Protein AF-A0A0G2GC70-F1 (afdb_monomer)

Solvent-accessible surface area (backbone atoms only — not comparable to full-atom values): 10778 Å² total; per-residue (Å²): 138,83,85,79,73,80,78,76,78,87,84,83,58,97,74,43,74,66,54,49,36,45,47,48,19,54,52,41,55,52,49,53,50,56,58,54,57,68,45,42,63,58,52,52,46,46,53,78,77,47,94,64,98,41,75,66,55,40,54,52,49,36,52,52,35,47,54,52,45,52,50,51,54,53,52,48,53,52,53,61,70,28,67,71,50,47,50,48,53,50,50,50,57,50,48,42,72,77,49,71,78,57,73,71,58,76,76,54,77,84,69,66,34,53,64,51,37,55,56,70,71,50,72,79,74,72,84,74,82,76,80,83,82,88,81,76,94,75,77,98,65,84,52,54,80,74,49,53,65,60,53,51,56,47,41,72,78,35,79,88,56,50,74,48,79,56,96,70,40,84,42,83,104

Organism: NCBI:txid420778

Sequence (173 aa):
MSVVKPTQAAAGGDWDEAHLVEALAALEQLQDQMDELRSIVPNLTAPFLVSQDSPEALSRDFKQAAIAEAKRLQAFERKWKSEDVQDILAHAAQSVKVNPDLTKGATITRYGWVDMAEKQQKPAKSKEKKSRGKGGDADDQTGSSSIEPTVTAFKEAHPNFQVGVDEGRIITV

Mean predicted aligned error: 16.69 Å

pLDDT: mean 79.03, std 21.13, range [32.75, 98.06]

Structure (mmCIF, N/CA/C/O backbone):
data_AF-A0A0G2GC70-F1
#
_entry.id   AF-A0A0G2GC70-F1
#
loop_
_atom_site.group_PDB
_atom_site.id
_atom_site.type_symbol
_atom_site.label_atom_id
_atom_site.label_alt_id
_atom_site.label_comp_id
_atom_site.label_asym_id
_atom_site.label_entity_id
_atom_site.label_seq_id
_atom_site.pdbx_PDB_ins_code
_atom_site.Cartn_x
_atom_site.Cartn_y
_atom_site.Cartn_z
_atom_site.occupancy
_atom_site.B_iso_or_equiv
_atom_site.auth_seq_id
_atom_site.auth_comp_id
_atom_site.auth_asym_id
_atom_site.auth_atom_id
_atom_site.pdbx_PDB_model_num
ATOM 1 N N . MET A 1 1 ? 15.660 -6.357 -50.704 1.00 38.00 1 MET A N 1
ATOM 2 C CA . MET A 1 1 ? 16.053 -7.160 -49.528 1.00 38.00 1 MET A CA 1
ATOM 3 C C . MET A 1 1 ? 16.775 -6.233 -48.568 1.00 38.00 1 MET A C 1
ATOM 5 O O . MET A 1 1 ? 17.948 -5.962 -48.775 1.00 38.00 1 MET A O 1
ATOM 9 N N . SER A 1 2 ? 16.063 -5.674 -47.591 1.00 38.56 2 SER A N 1
ATOM 10 C CA . SER A 1 2 ? 16.661 -4.796 -46.581 1.00 38.56 2 SER A CA 1
ATOM 11 C C . SER A 1 2 ? 16.741 -5.573 -45.278 1.00 38.56 2 SER A C 1
ATOM 13 O O . SER A 1 2 ? 15.724 -5.861 -44.655 1.00 38.56 2 SER A O 1
ATOM 15 N N . VAL A 1 3 ? 17.959 -5.969 -44.920 1.00 40.47 3 VAL A N 1
ATOM 16 C CA . VAL A 1 3 ? 18.276 -6.593 -43.637 1.00 40.47 3 VAL A CA 1
ATOM 17 C C . VAL A 1 3 ? 18.206 -5.495 -42.580 1.00 40.47 3 VAL A C 1
ATOM 19 O O . VAL A 1 3 ? 19.103 -4.660 -42.481 1.00 40.47 3 VAL A O 1
ATOM 22 N N . VAL A 1 4 ? 17.114 -5.468 -41.815 1.00 42.31 4 VAL A N 1
ATOM 23 C CA . VAL A 1 4 ? 17.026 -4.662 -40.595 1.00 42.31 4 VAL A CA 1
ATOM 24 C C . VAL A 1 4 ? 17.869 -5.370 -39.543 1.00 42.31 4 VAL A C 1
ATOM 26 O O . VAL A 1 4 ? 17.509 -6.420 -39.018 1.00 42.31 4 VAL A O 1
ATOM 29 N N . LYS A 1 5 ? 19.052 -4.811 -39.307 1.00 36.06 5 LYS A N 1
ATOM 30 C CA . LYS A 1 5 ? 19.971 -5.197 -38.241 1.00 36.06 5 LYS A CA 1
ATOM 31 C C . LYS A 1 5 ? 19.271 -4.921 -36.898 1.00 36.06 5 LYS A C 1
ATOM 33 O O . LYS A 1 5 ? 18.795 -3.800 -36.720 1.00 36.06 5 LYS A O 1
ATOM 38 N N . PRO A 1 6 ? 19.177 -5.884 -35.965 1.00 40.12 6 PRO A N 1
ATOM 39 C CA . PRO A 1 6 ? 18.638 -5.596 -34.646 1.00 40.12 6 PRO A CA 1
ATOM 40 C C . PRO A 1 6 ? 19.610 -4.651 -33.939 1.00 40.12 6 PRO A C 1
ATOM 42 O O . PRO A 1 6 ? 20.773 -4.993 -33.714 1.00 40.12 6 PRO A O 1
ATOM 45 N N . THR A 1 7 ? 19.147 -3.435 -33.652 1.00 39.62 7 THR A N 1
ATOM 46 C CA . THR A 1 7 ? 19.865 -2.482 -32.810 1.00 39.62 7 THR A CA 1
ATOM 47 C C . THR A 1 7 ? 20.010 -3.108 -31.433 1.00 39.62 7 THR A C 1
ATOM 49 O O . THR A 1 7 ? 19.045 -3.300 -30.699 1.00 39.62 7 THR A O 1
ATOM 52 N N . GLN A 1 8 ? 21.249 -3.479 -31.155 1.00 39.47 8 GLN A N 1
ATOM 53 C CA . GLN A 1 8 ? 21.778 -3.944 -29.891 1.00 39.47 8 GLN A CA 1
ATOM 54 C C . GLN A 1 8 ? 21.322 -3.000 -28.771 1.00 39.47 8 GLN A C 1
ATOM 56 O O . GLN A 1 8 ? 21.688 -1.825 -28.755 1.00 39.47 8 GLN A O 1
ATOM 61 N N . ALA A 1 9 ? 20.481 -3.513 -27.872 1.00 41.38 9 ALA A N 1
ATOM 62 C CA . ALA A 1 9 ? 20.111 -2.831 -26.645 1.00 41.38 9 ALA A CA 1
ATOM 63 C C . ALA A 1 9 ? 21.387 -2.580 -25.833 1.00 41.38 9 ALA A C 1
ATOM 65 O O . ALA A 1 9 ? 22.124 -3.515 -25.512 1.00 41.38 9 ALA A O 1
ATOM 66 N N . ALA A 1 10 ? 21.661 -1.313 -25.539 1.00 42.25 10 ALA A N 1
ATOM 67 C CA . ALA A 1 10 ? 22.682 -0.911 -24.590 1.00 42.25 10 ALA A CA 1
ATOM 68 C C . ALA A 1 10 ? 22.213 -1.300 -23.176 1.00 42.25 10 ALA A C 1
ATOM 70 O O . ALA A 1 10 ? 21.625 -0.496 -22.463 1.00 42.25 10 ALA A O 1
ATOM 71 N N . ALA A 1 11 ? 22.410 -2.564 -22.805 1.00 45.38 11 ALA A N 1
ATOM 72 C CA . ALA A 1 11 ? 22.241 -3.051 -21.443 1.00 45.38 11 ALA A CA 1
ATOM 73 C C . ALA A 1 11 ? 23.545 -2.779 -20.679 1.00 45.38 11 ALA A C 1
ATOM 75 O O . ALA A 1 11 ? 24.547 -3.464 -20.882 1.00 45.38 11 ALA A O 1
ATOM 76 N N . GLY A 1 12 ? 23.549 -1.722 -19.870 1.00 43.00 12 GLY A N 1
ATOM 77 C CA . GLY A 1 12 ? 24.713 -1.303 -19.089 1.00 43.00 12 GLY A CA 1
ATOM 78 C C . GLY A 1 12 ? 24.465 -0.026 -18.288 1.00 43.00 12 GLY A C 1
ATOM 79 O O . GLY A 1 12 ? 25.316 0.857 -18.286 1.00 43.00 12 GLY A O 1
ATOM 80 N N . GLY A 1 13 ? 23.286 0.104 -17.680 1.00 54.72 13 GLY A N 1
ATOM 81 C CA . GLY A 1 13 ? 22.951 1.180 -16.742 1.00 54.72 13 GLY A CA 1
ATOM 82 C C . GLY A 1 13 ? 22.432 0.586 -15.435 1.00 54.72 13 GLY A C 1
ATOM 83 O O . GLY A 1 13 ? 22.059 -0.583 -15.434 1.00 54.72 13 GLY A O 1
ATOM 84 N N . ASP A 1 14 ? 22.397 1.393 -14.371 1.00 73.38 14 ASP A N 1
ATOM 85 C CA . ASP A 1 14 ? 22.060 1.054 -12.969 1.00 73.38 14 ASP A CA 1
ATOM 86 C C . ASP A 1 14 ? 20.801 0.183 -12.741 1.00 73.38 14 ASP A C 1
ATOM 88 O O . ASP A 1 14 ? 20.596 -0.327 -11.645 1.00 73.38 14 ASP A O 1
ATOM 92 N N . TRP A 1 15 ? 19.980 -0.042 -13.765 1.00 88.56 15 TRP A N 1
ATOM 93 C CA . TRP A 1 15 ? 18.787 -0.887 -13.756 1.00 88.56 15 TRP A CA 1
ATOM 94 C C . TRP A 1 15 ? 19.054 -2.219 -14.458 1.00 88.56 15 TRP A C 1
ATOM 96 O O . TRP A 1 15 ? 18.630 -2.436 -15.597 1.00 88.56 15 TRP A O 1
ATOM 106 N N . ASP A 1 16 ? 19.802 -3.099 -13.797 1.00 90.88 16 ASP A N 1
ATOM 107 C CA . ASP A 1 16 ? 19.950 -4.477 -14.253 1.00 90.88 16 ASP A CA 1
ATOM 108 C C . ASP A 1 16 ? 18.699 -5.320 -13.935 1.00 90.88 16 ASP A C 1
ATOM 110 O O . ASP A 1 16 ? 17.754 -4.871 -13.284 1.00 90.88 16 ASP A O 1
ATOM 114 N N . GLU A 1 17 ? 18.671 -6.556 -14.435 1.00 90.88 17 GLU A N 1
ATOM 115 C CA . GLU A 1 17 ? 17.532 -7.462 -14.241 1.00 90.88 17 GLU A CA 1
ATOM 116 C C . GLU A 1 17 ? 17.254 -7.742 -12.754 1.00 90.88 17 GLU A C 1
ATOM 118 O O . GLU A 1 17 ? 16.098 -7.889 -12.364 1.00 90.88 17 GLU A O 1
ATOM 123 N N . ALA A 1 18 ? 18.293 -7.794 -11.914 1.00 91.38 18 ALA A N 1
ATOM 124 C CA . ALA A 1 18 ? 18.130 -8.035 -10.484 1.00 91.38 18 ALA A CA 1
ATOM 125 C C . ALA A 1 18 ? 17.448 -6.837 -9.807 1.00 91.38 18 ALA A C 1
ATOM 127 O O . ALA A 1 18 ? 16.443 -7.016 -9.117 1.00 91.38 18 ALA A O 1
ATOM 128 N N . HIS A 1 19 ? 17.909 -5.614 -10.085 1.00 92.44 19 HIS A N 1
ATOM 129 C CA . HIS A 1 19 ? 17.268 -4.395 -9.592 1.00 92.44 19 HIS A CA 1
ATOM 130 C C . HIS A 1 19 ? 15.830 -4.243 -10.102 1.00 92.44 19 HIS A C 1
ATOM 132 O O . HIS A 1 19 ? 14.958 -3.813 -9.350 1.00 92.44 19 HIS A O 1
ATOM 138 N N . LEU A 1 20 ? 15.535 -4.631 -11.349 1.00 93.44 20 LEU A N 1
ATOM 139 C CA . LEU A 1 20 ? 14.164 -4.613 -11.871 1.00 93.44 20 LEU A CA 1
ATOM 140 C C . LEU A 1 20 ? 13.245 -5.591 -11.125 1.00 93.44 20 LEU A C 1
ATOM 142 O O . LEU A 1 20 ? 12.100 -5.246 -10.829 1.00 93.44 20 LEU A O 1
ATOM 146 N N . VAL A 1 21 ? 13.735 -6.784 -10.778 1.00 94.75 21 VAL A N 1
ATOM 147 C CA . VAL A 1 21 ? 12.970 -7.757 -9.982 1.00 94.75 21 VAL A CA 1
ATOM 148 C C . VAL A 1 21 ? 12.722 -7.242 -8.564 1.00 94.75 21 VAL A C 1
ATOM 150 O O . VAL A 1 21 ? 11.596 -7.338 -8.073 1.00 94.75 21 VAL A O 1
ATOM 153 N N . GLU A 1 22 ? 13.722 -6.639 -7.921 1.00 94.81 22 GLU A N 1
ATOM 154 C CA . GLU A 1 22 ? 13.556 -6.017 -6.601 1.00 94.81 22 GLU A CA 1
ATOM 155 C C . GLU A 1 22 ? 12.576 -4.835 -6.639 1.00 94.81 22 GLU A C 1
ATOM 157 O O . GLU A 1 22 ? 11.723 -4.699 -5.757 1.00 94.81 22 GLU A O 1
ATOM 162 N N . ALA A 1 23 ? 12.627 -4.020 -7.693 1.00 95.06 23 ALA A N 1
ATOM 163 C CA . ALA A 1 23 ? 11.697 -2.919 -7.895 1.00 95.06 23 ALA A CA 1
ATOM 164 C C . ALA A 1 23 ? 10.254 -3.403 -8.082 1.00 95.06 23 ALA A C 1
ATOM 166 O O . ALA A 1 23 ? 9.330 -2.852 -7.480 1.00 95.06 23 ALA A O 1
ATOM 167 N N . LEU A 1 24 ? 10.047 -4.459 -8.872 1.00 95.25 24 LEU A N 1
ATOM 168 C CA . LEU A 1 24 ? 8.730 -5.069 -9.048 1.00 95.25 24 LEU A CA 1
ATOM 169 C C . LEU A 1 24 ? 8.209 -5.678 -7.740 1.00 95.25 24 LEU A C 1
ATOM 171 O O . LEU A 1 24 ? 7.036 -5.494 -7.418 1.00 95.25 24 LEU A O 1
ATOM 175 N N . ALA A 1 25 ? 9.074 -6.310 -6.943 1.00 96.00 25 ALA A N 1
ATOM 176 C CA . ALA A 1 25 ? 8.717 -6.802 -5.613 1.00 96.00 25 ALA A CA 1
ATOM 177 C C . ALA A 1 25 ? 8.293 -5.663 -4.669 1.00 96.00 25 ALA A C 1
ATOM 179 O O . ALA A 1 25 ? 7.308 -5.787 -3.939 1.00 96.00 25 ALA A O 1
ATOM 180 N N . ALA A 1 26 ? 8.997 -4.529 -4.701 1.00 94.94 26 ALA A N 1
ATOM 181 C CA . ALA A 1 26 ? 8.639 -3.357 -3.907 1.00 94.94 26 ALA A CA 1
ATOM 182 C C . ALA A 1 26 ? 7.287 -2.755 -4.333 1.00 94.94 26 ALA A C 1
ATOM 1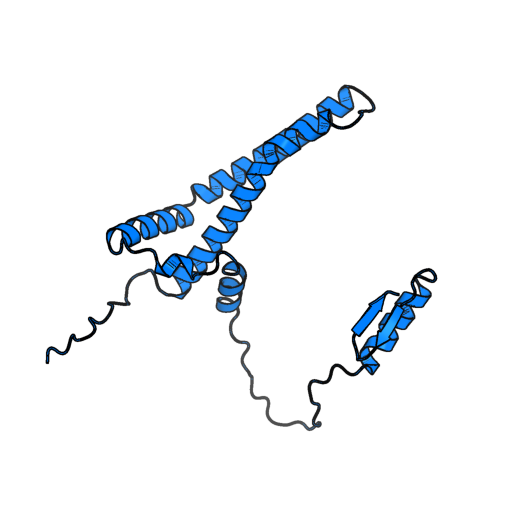84 O O . ALA A 1 26 ? 6.499 -2.351 -3.474 1.00 94.94 26 ALA A O 1
ATOM 185 N N . LEU A 1 27 ? 6.999 -2.715 -5.639 1.00 95.38 27 LEU A N 1
ATOM 186 C CA . LEU A 1 27 ? 5.708 -2.261 -6.165 1.00 95.38 27 LEU A CA 1
ATOM 187 C C . LEU A 1 27 ? 4.564 -3.220 -5.811 1.00 95.38 27 LEU A C 1
ATOM 189 O O . LEU A 1 27 ? 3.472 -2.752 -5.490 1.00 95.38 27 LEU A O 1
ATOM 193 N N . GLU A 1 28 ? 4.808 -4.533 -5.818 1.00 95.69 28 GLU A N 1
ATOM 194 C CA . GLU A 1 28 ? 3.843 -5.544 -5.367 1.00 95.69 28 GLU A CA 1
ATOM 195 C C . GLU A 1 28 ? 3.464 -5.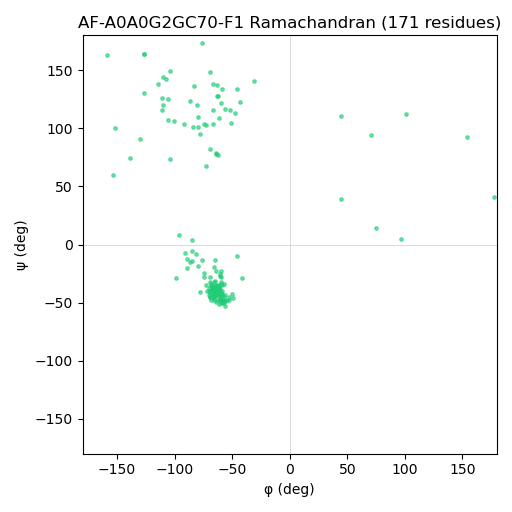324 -3.894 1.00 95.69 28 GLU A C 1
ATOM 197 O O . GLU A 1 28 ? 2.287 -5.161 -3.580 1.00 95.69 28 GLU A O 1
ATOM 202 N N . GLN A 1 29 ? 4.447 -5.176 -3.002 1.00 94.94 29 GLN A N 1
ATOM 203 C CA . GLN A 1 29 ? 4.187 -4.887 -1.583 1.00 94.94 29 GLN A CA 1
ATOM 204 C C . GLN A 1 29 ? 3.431 -3.568 -1.374 1.00 94.94 29 GLN A C 1
ATOM 206 O O . GLN A 1 29 ? 2.570 -3.457 -0.500 1.00 94.94 29 GLN A O 1
ATOM 211 N N . LEU A 1 30 ? 3.755 -2.542 -2.162 1.00 95.12 30 LEU A N 1
ATOM 212 C CA . LEU A 1 30 ? 3.081 -1.248 -2.087 1.00 95.12 30 LEU A CA 1
ATOM 213 C C . LEU A 1 30 ? 1.616 -1.351 -2.519 1.00 95.12 30 LEU A C 1
ATOM 215 O O . LEU A 1 30 ? 0.745 -0.691 -1.949 1.00 95.12 30 LEU A O 1
ATOM 219 N N . GLN A 1 31 ? 1.342 -2.196 -3.509 1.00 94.25 31 GLN A N 1
ATOM 220 C CA . GLN A 1 31 ? -0.009 -2.493 -3.941 1.00 94.25 31 GLN A CA 1
ATOM 221 C C . GLN A 1 31 ? -0.804 -3.212 -2.845 1.00 94.25 31 GLN A C 1
ATOM 223 O O . GLN A 1 31 ? -1.936 -2.810 -2.580 1.00 94.25 31 GLN A O 1
ATOM 228 N N . ASP A 1 32 ? -0.214 -4.198 -2.169 1.00 93.75 32 ASP A N 1
ATOM 229 C CA . ASP A 1 32 ? -0.862 -4.876 -1.040 1.00 93.75 32 ASP A CA 1
ATOM 230 C C . ASP A 1 32 ? -1.214 -3.878 0.073 1.00 93.75 32 ASP A C 1
ATOM 232 O O . ASP A 1 32 ? -2.334 -3.869 0.584 1.00 93.75 32 ASP A O 1
ATOM 236 N N . GLN A 1 33 ? -0.309 -2.942 0.381 1.00 94.19 33 GLN A N 1
ATOM 237 C CA . GLN A 1 33 ? -0.592 -1.871 1.339 1.00 94.19 33 GLN A CA 1
ATOM 238 C C . GLN A 1 33 ? -1.750 -0.973 0.886 1.00 94.19 33 GLN A C 1
ATOM 240 O O . GLN A 1 33 ? -2.597 -0.617 1.704 1.00 94.19 33 GLN A O 1
ATOM 245 N N . MET A 1 34 ? -1.834 -0.612 -0.400 1.00 94.31 34 MET A N 1
ATOM 246 C CA . MET A 1 34 ? -2.979 0.141 -0.930 1.00 94.31 34 MET A CA 1
ATOM 247 C C . MET A 1 34 ? -4.289 -0.641 -0.816 1.00 94.31 34 MET A C 1
ATOM 249 O O . MET A 1 34 ? -5.338 -0.052 -0.536 1.00 94.31 34 MET A O 1
ATOM 253 N N . ASP A 1 35 ? -4.238 -1.952 -1.036 1.00 93.25 35 ASP A N 1
ATOM 254 C CA . ASP A 1 35 ? -5.389 -2.832 -0.898 1.00 93.25 35 ASP A CA 1
ATOM 255 C C . ASP A 1 35 ? -5.852 -2.884 0.570 1.00 93.25 35 ASP A C 1
ATOM 257 O O . ASP A 1 35 ? -7.049 -2.743 0.836 1.00 93.25 35 ASP A O 1
ATOM 261 N N . GLU A 1 36 ? -4.923 -2.928 1.530 1.00 92.50 36 GLU A N 1
ATOM 262 C CA . GLU A 1 36 ? -5.231 -2.824 2.960 1.00 92.50 36 GLU A CA 1
ATOM 263 C C . GLU A 1 36 ? -5.863 -1.482 3.355 1.00 92.50 36 GLU A C 1
ATOM 265 O O . GLU A 1 36 ? -6.771 -1.461 4.191 1.00 92.50 36 GLU A O 1
ATOM 270 N N . LEU A 1 37 ? -5.439 -0.357 2.760 1.00 94.44 37 LEU A N 1
ATOM 271 C CA . LEU A 1 37 ? -6.022 0.959 3.065 1.00 94.44 37 LEU A CA 1
ATOM 272 C C . LEU A 1 37 ? -7.519 1.027 2.739 1.00 94.44 37 LEU A C 1
ATOM 274 O O . LEU A 1 37 ? -8.249 1.792 3.372 1.00 94.44 37 LEU A O 1
ATOM 278 N N . ARG A 1 38 ? -8.012 0.207 1.799 1.00 94.75 38 ARG A N 1
ATOM 279 C CA . ARG A 1 38 ? -9.455 0.132 1.507 1.00 94.75 38 ARG A CA 1
ATOM 280 C C . ARG A 1 38 ? -10.265 -0.387 2.694 1.00 94.75 38 ARG A C 1
ATOM 282 O O . ARG A 1 38 ? -11.448 -0.071 2.800 1.00 94.75 38 ARG A O 1
ATOM 289 N N . SER A 1 39 ? -9.628 -1.115 3.609 1.00 94.75 39 SER A N 1
ATOM 290 C CA . SER A 1 39 ? -10.255 -1.641 4.823 1.00 94.75 39 SER A CA 1
ATOM 291 C C . SER A 1 39 ? -10.359 -0.613 5.954 1.00 94.75 39 SER A C 1
ATOM 293 O O . SER A 1 39 ? -11.060 -0.877 6.926 1.00 94.75 39 SER A O 1
ATOM 295 N N . ILE A 1 40 ? -9.748 0.576 5.835 1.00 95.44 40 ILE A N 1
ATOM 296 C CA . ILE A 1 40 ? -9.776 1.602 6.895 1.00 95.44 40 ILE A CA 1
ATOM 297 C C . ILE A 1 40 ? -11.212 1.978 7.276 1.00 95.44 40 ILE A C 1
ATOM 299 O O . ILE A 1 40 ? -11.576 1.938 8.449 1.00 95.44 40 ILE A O 1
ATOM 303 N N . VAL A 1 41 ? -12.045 2.348 6.298 1.00 94.38 41 VAL A N 1
ATOM 304 C CA . VAL A 1 41 ? -13.422 2.798 6.569 1.00 94.38 41 VAL A CA 1
ATOM 305 C C . VAL A 1 41 ? -14.282 1.665 7.150 1.00 94.38 41 VAL A C 1
ATOM 307 O O . VAL A 1 41 ? -14.921 1.890 8.183 1.00 94.38 41 VAL A O 1
ATOM 310 N N . PRO A 1 42 ? -14.279 0.443 6.577 1.00 96.31 42 PRO A N 1
ATOM 311 C CA . PRO A 1 42 ? -14.907 -0.715 7.211 1.00 96.31 42 PRO A CA 1
ATOM 312 C C . PRO A 1 42 ? -14.444 -0.949 8.656 1.00 96.31 42 PRO A C 1
ATOM 314 O O . PRO A 1 42 ? -15.277 -1.122 9.540 1.00 96.31 42 PRO A O 1
ATOM 317 N N . ASN A 1 43 ? -13.143 -0.869 8.939 1.00 95.69 43 ASN A N 1
ATOM 318 C CA . ASN A 1 43 ? -12.609 -1.121 10.281 1.00 95.69 43 ASN A CA 1
ATOM 319 C C . ASN A 1 43 ? -12.986 -0.024 11.286 1.00 95.69 43 ASN A C 1
ATOM 321 O O . ASN A 1 43 ? -13.296 -0.322 12.437 1.00 95.69 43 ASN A O 1
ATOM 325 N N . LEU A 1 44 ? -13.010 1.242 10.858 1.00 96.50 44 LEU A N 1
ATOM 326 C CA . LEU A 1 44 ? -13.467 2.363 11.686 1.00 96.50 44 LEU A CA 1
ATOM 327 C C . LEU A 1 44 ? -14.958 2.274 12.019 1.00 96.50 44 LEU A C 1
ATOM 329 O O . LEU A 1 44 ? -15.383 2.728 13.081 1.00 96.50 44 LEU A O 1
ATOM 333 N N . THR A 1 45 ? -15.754 1.720 11.104 1.00 96.50 45 THR A N 1
ATOM 334 C CA . THR A 1 45 ? -17.207 1.594 11.273 1.00 96.50 45 THR A CA 1
ATOM 335 C C . THR A 1 45 ? -17.616 0.299 11.971 1.00 96.50 45 THR A C 1
ATOM 337 O O . THR A 1 45 ? -18.682 0.265 12.581 1.00 96.50 45 THR A O 1
ATOM 340 N N . ALA A 1 46 ? -16.758 -0.725 11.974 1.00 96.19 46 ALA A N 1
ATOM 341 C CA . ALA A 1 46 ? -17.027 -2.032 12.570 1.00 96.19 46 ALA A CA 1
ATOM 342 C C . ALA A 1 46 ? -17.564 -1.987 14.018 1.00 96.19 46 ALA A C 1
ATOM 344 O O . ALA A 1 46 ? -18.540 -2.690 14.285 1.00 96.19 46 ALA A O 1
ATOM 345 N N . PRO A 1 47 ? -17.051 -1.142 14.941 1.00 95.38 47 PRO A N 1
ATOM 346 C CA . PRO A 1 47 ? -17.577 -1.072 16.308 1.00 95.38 47 PRO A CA 1
ATOM 347 C C . PRO A 1 47 ? -19.057 -0.671 16.389 1.00 95.38 47 PRO A C 1
ATOM 349 O O . PRO A 1 47 ? -19.741 -1.070 17.328 1.00 95.38 47 PRO A O 1
ATOM 352 N N . PHE A 1 48 ? -19.563 0.078 15.401 1.00 94.69 48 PHE A N 1
ATOM 353 C CA . PHE A 1 48 ? -20.961 0.520 15.331 1.00 94.69 48 PHE A CA 1
ATOM 354 C C . PHE A 1 48 ? -21.901 -0.518 14.707 1.00 94.69 48 PHE A C 1
ATOM 356 O O . PHE A 1 48 ? -23.117 -0.372 14.800 1.00 94.69 48 PHE A O 1
ATOM 363 N N . LEU A 1 49 ? -21.355 -1.544 14.049 1.00 95.06 49 LEU A N 1
ATOM 364 C CA . LEU A 1 49 ? -22.134 -2.596 13.391 1.00 95.06 49 LEU A CA 1
ATOM 365 C C . LEU A 1 49 ? -22.452 -3.768 14.330 1.00 95.06 49 LEU A C 1
ATOM 367 O O . LEU A 1 49 ? -23.276 -4.616 13.994 1.00 95.06 49 LEU A O 1
ATOM 371 N N . VAL A 1 50 ? -21.806 -3.823 15.496 1.00 91.31 50 VAL A N 1
ATOM 3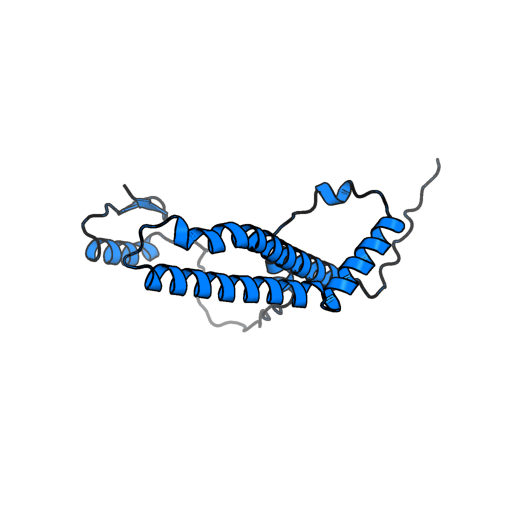72 C CA . VAL A 1 50 ? -21.947 -4.898 16.484 1.00 91.31 50 VAL A CA 1
ATOM 373 C C . VAL A 1 50 ? -22.673 -4.365 17.718 1.00 91.31 50 VAL A C 1
ATOM 375 O O . VAL A 1 50 ? -22.484 -3.214 18.109 1.00 91.31 50 VAL A O 1
ATOM 378 N N . SER A 1 51 ? -23.511 -5.194 18.345 1.00 91.94 51 SER A N 1
ATOM 379 C CA . SER A 1 51 ? -24.106 -4.870 19.645 1.00 91.94 51 SER A CA 1
ATOM 380 C C . SER A 1 51 ? -23.016 -4.730 20.707 1.00 91.94 51 SER A C 1
ATOM 382 O O . SER A 1 51 ? -22.184 -5.618 20.863 1.00 91.94 51 SER A O 1
ATOM 384 N N . GLN A 1 52 ? -23.032 -3.613 21.429 1.00 91.56 52 GLN A N 1
ATOM 385 C CA . GLN A 1 52 ? -22.040 -3.281 22.449 1.00 91.56 52 GLN A CA 1
ATOM 386 C C . GLN A 1 52 ? -22.653 -3.406 23.841 1.00 91.56 52 GLN A C 1
ATOM 388 O O . GLN A 1 52 ? -23.797 -3.000 24.048 1.00 91.56 52 GLN A O 1
ATOM 393 N N . ASP A 1 53 ? -21.871 -3.901 24.800 1.00 91.44 53 ASP A N 1
ATOM 394 C CA . ASP A 1 53 ? -22.314 -4.057 26.192 1.00 91.44 53 ASP A CA 1
ATOM 395 C C . ASP A 1 53 ? -22.509 -2.704 26.898 1.00 91.44 53 ASP A C 1
ATOM 397 O O . ASP A 1 53 ? -23.317 -2.586 27.820 1.00 91.44 53 ASP A O 1
ATOM 401 N N . SER A 1 54 ? -21.771 -1.666 26.474 1.00 95.56 54 SER A N 1
ATOM 402 C CA . SER A 1 54 ? -21.899 -0.305 27.005 1.00 95.56 54 SER A CA 1
ATOM 403 C C . SER A 1 54 ? -21.364 0.779 26.045 1.00 95.56 54 SER A C 1
ATOM 405 O O . SER A 1 54 ? -20.578 0.482 25.137 1.00 95.56 54 SER A O 1
ATOM 407 N N . PRO A 1 55 ? -21.730 2.062 26.246 1.00 93.94 55 PRO A N 1
ATOM 408 C CA . PRO A 1 55 ? -21.154 3.187 25.499 1.00 93.94 55 PRO A CA 1
ATOM 409 C C . PRO A 1 55 ? -19.630 3.324 25.656 1.00 93.94 55 PRO A C 1
ATOM 411 O O . PRO A 1 55 ? -18.935 3.750 24.730 1.00 93.94 55 PRO A O 1
ATOM 414 N N . GLU A 1 56 ? -19.083 2.956 26.815 1.00 96.69 56 GLU A N 1
ATOM 415 C CA . GLU A 1 56 ? -17.643 2.973 27.081 1.00 96.69 56 GLU A CA 1
ATOM 416 C C . GLU A 1 56 ? -16.912 1.905 26.261 1.00 96.69 56 GLU A C 1
ATOM 418 O O . GLU A 1 56 ? -15.836 2.190 25.729 1.00 96.69 56 GLU A O 1
ATOM 423 N N . ALA A 1 57 ? -17.505 0.711 26.117 1.00 94.88 57 ALA A N 1
ATOM 424 C CA . ALA A 1 57 ? -16.974 -0.354 25.266 1.00 94.88 57 ALA A CA 1
ATOM 425 C C . ALA A 1 57 ? -16.898 0.102 23.800 1.00 94.88 57 ALA A C 1
ATOM 427 O O . ALA A 1 57 ? -15.828 0.035 23.196 1.00 94.88 57 ALA A O 1
ATOM 428 N N . LEU A 1 58 ? -17.974 0.709 23.283 1.00 96.25 58 LEU A N 1
ATOM 429 C CA . LEU A 1 58 ? -17.991 1.298 21.940 1.00 96.25 58 LEU A CA 1
ATOM 430 C C . LEU A 1 58 ? -16.883 2.349 21.755 1.00 96.25 58 LEU A C 1
ATOM 432 O O . LEU A 1 58 ? -16.148 2.324 20.768 1.00 96.25 58 LEU A O 1
ATOM 436 N N . SER A 1 59 ? -16.750 3.279 22.708 1.00 96.44 59 SER A N 1
ATOM 437 C CA . SER A 1 59 ? -15.740 4.345 22.655 1.00 96.44 59 SER A CA 1
ATOM 438 C C . SER A 1 59 ? -14.316 3.788 22.650 1.00 96.44 59 SER A C 1
ATOM 440 O O . SER A 1 59 ? -13.464 4.266 21.897 1.00 96.44 59 SER A O 1
ATOM 442 N N . ARG A 1 60 ? -14.045 2.777 23.485 1.00 96.56 60 ARG A N 1
ATOM 443 C CA . ARG A 1 60 ? -12.750 2.091 23.546 1.00 96.56 60 ARG A CA 1
ATOM 444 C C . ARG A 1 60 ? -12.429 1.421 22.213 1.00 96.56 60 ARG A C 1
ATOM 446 O O . ARG A 1 60 ? -11.352 1.664 21.669 1.00 96.56 60 ARG A O 1
ATOM 453 N N . ASP A 1 61 ? -13.356 0.632 21.685 1.00 96.06 61 ASP A N 1
ATOM 454 C CA . ASP A 1 61 ? -13.134 -0.172 20.483 1.00 96.06 61 ASP A CA 1
ATOM 455 C C . ASP A 1 61 ? -12.967 0.722 19.247 1.00 96.06 61 ASP A C 1
ATOM 457 O O . ASP A 1 61 ? -12.044 0.525 18.454 1.00 96.06 61 ASP A O 1
ATOM 461 N N . PHE A 1 62 ? -13.761 1.793 19.142 1.00 97.25 62 PHE A N 1
ATOM 462 C CA . PHE A 1 62 ? -13.583 2.818 18.114 1.00 97.25 62 PHE A CA 1
ATOM 463 C C . PHE A 1 62 ? -12.213 3.501 18.192 1.00 97.25 62 PHE A C 1
ATOM 465 O O . PHE A 1 62 ? -11.525 3.624 17.178 1.00 97.25 62 PHE A O 1
ATOM 472 N N . LYS A 1 63 ? -11.774 3.926 19.386 1.00 97.56 63 LYS A N 1
ATOM 473 C CA . LYS A 1 63 ? -10.444 4.537 19.558 1.00 97.56 63 LYS A CA 1
ATOM 474 C C . LYS A 1 63 ? -9.332 3.573 19.163 1.00 97.56 63 LYS A C 1
ATOM 476 O O . LYS A 1 63 ? -8.363 3.988 18.532 1.00 97.56 63 LYS A O 1
ATOM 481 N N . GLN A 1 64 ? -9.464 2.299 19.523 1.00 97.31 64 GLN A N 1
ATOM 482 C CA . GLN A 1 64 ? -8.477 1.283 19.185 1.00 97.31 64 GLN A CA 1
ATOM 483 C C . GLN A 1 64 ? -8.401 1.048 17.673 1.00 97.31 64 GLN A C 1
ATOM 485 O O . GLN A 1 64 ? -7.296 1.046 17.127 1.00 97.31 64 GLN A O 1
ATOM 490 N N . ALA A 1 65 ? -9.549 0.944 16.995 1.00 96.81 65 ALA A N 1
ATOM 491 C CA . ALA A 1 65 ? -9.612 0.880 15.538 1.00 96.81 65 ALA A CA 1
ATOM 492 C C . ALA A 1 65 ? -8.966 2.122 14.902 1.00 96.81 65 ALA A C 1
ATOM 494 O O . ALA A 1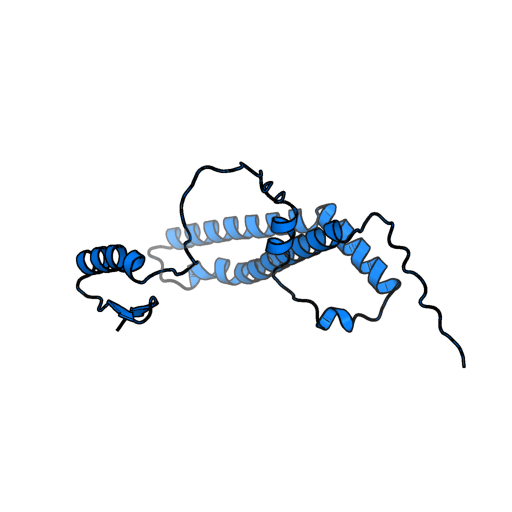 65 ? -8.074 1.998 14.068 1.00 96.81 65 ALA A O 1
ATOM 495 N N . ALA A 1 66 ? -9.314 3.326 15.367 1.00 97.62 66 ALA A N 1
ATOM 496 C CA . ALA A 1 66 ? -8.757 4.571 14.842 1.00 97.62 66 ALA A CA 1
ATOM 497 C C . ALA A 1 66 ? -7.232 4.667 14.989 1.00 97.62 66 ALA A C 1
ATOM 499 O O . ALA A 1 66 ? -6.546 5.082 14.055 1.00 97.62 66 ALA A O 1
ATOM 500 N N . ILE A 1 67 ? -6.680 4.250 16.131 1.00 98.06 67 ILE A N 1
ATOM 501 C CA . ILE A 1 67 ? -5.227 4.225 16.345 1.00 98.06 67 ILE A CA 1
ATOM 502 C C . ILE A 1 67 ? -4.554 3.213 15.410 1.00 98.06 67 ILE A C 1
ATOM 504 O O . ILE A 1 67 ? -3.493 3.511 14.858 1.00 98.06 67 ILE A O 1
ATOM 508 N N . ALA A 1 68 ? -5.135 2.022 15.240 1.00 96.56 68 ALA A N 1
ATOM 509 C CA . ALA A 1 68 ? -4.590 0.992 14.360 1.00 96.56 68 ALA A CA 1
ATOM 510 C C . ALA A 1 68 ? -4.575 1.454 12.894 1.00 96.56 68 ALA A C 1
ATOM 512 O O . ALA A 1 68 ? -3.535 1.387 12.238 1.00 96.56 68 ALA A O 1
ATOM 513 N N . GLU A 1 69 ? -5.686 2.012 12.412 1.00 97.00 69 GLU A N 1
ATOM 514 C CA . GLU A 1 69 ? -5.794 2.504 11.038 1.00 97.00 69 GLU A CA 1
ATOM 515 C C . GLU A 1 69 ? -4.904 3.727 10.779 1.00 97.00 69 GLU A C 1
ATOM 517 O O . GLU A 1 69 ? -4.255 3.811 9.735 1.00 97.00 69 GLU A O 1
ATOM 522 N N . ALA A 1 70 ? -4.768 4.637 11.750 1.00 96.56 70 ALA A N 1
ATOM 523 C CA . ALA A 1 70 ? -3.832 5.755 11.644 1.00 96.56 70 ALA A CA 1
ATOM 524 C C . ALA A 1 70 ? -2.377 5.274 11.511 1.00 96.56 70 ALA A C 1
ATOM 526 O O . ALA A 1 70 ? -1.615 5.815 10.708 1.00 96.56 70 ALA A O 1
ATOM 527 N N . LYS A 1 71 ? -1.982 4.234 12.260 1.00 95.81 71 LYS A N 1
ATOM 528 C CA . LYS A 1 71 ? -0.647 3.626 12.133 1.00 95.81 71 LYS A CA 1
ATOM 529 C C . LYS A 1 71 ? -0.443 2.986 10.761 1.00 95.81 71 LYS A C 1
ATOM 531 O O . LYS A 1 71 ? 0.625 3.172 10.181 1.00 95.81 71 LYS A O 1
ATOM 536 N N . ARG A 1 72 ? -1.448 2.277 10.234 1.00 94.81 72 ARG A N 1
ATOM 537 C CA . ARG A 1 72 ? -1.397 1.670 8.894 1.00 94.81 72 ARG A CA 1
ATOM 538 C C . ARG A 1 72 ? -1.206 2.735 7.812 1.00 94.81 72 ARG A C 1
ATOM 540 O O . ARG A 1 72 ? -0.289 2.618 7.004 1.00 94.81 72 ARG A O 1
ATOM 547 N N . LEU A 1 73 ? -1.989 3.816 7.855 1.00 96.00 73 LEU A N 1
ATOM 548 C CA . LEU A 1 73 ? -1.846 4.936 6.921 1.00 96.00 73 LEU A CA 1
ATOM 549 C C . LEU A 1 73 ? -0.452 5.575 7.003 1.00 96.00 73 LEU A C 1
ATOM 551 O O . LEU A 1 73 ? 0.189 5.808 5.983 1.00 96.00 73 LEU A O 1
ATOM 555 N N . GLN A 1 74 ? 0.059 5.802 8.215 1.00 96.06 74 GLN A N 1
ATOM 556 C CA . GLN A 1 74 ? 1.408 6.339 8.403 1.00 96.06 74 GLN A CA 1
ATOM 557 C C . GLN A 1 74 ? 2.507 5.401 7.892 1.00 96.06 74 GLN A C 1
ATOM 559 O O . GLN A 1 74 ? 3.545 5.882 7.441 1.00 96.06 74 GLN A O 1
ATOM 564 N N . ALA A 1 75 ? 2.333 4.083 8.003 1.00 94.75 75 ALA A N 1
ATOM 565 C CA . ALA A 1 75 ? 3.287 3.112 7.472 1.00 94.75 75 ALA A CA 1
ATOM 566 C C . ALA A 1 75 ? 3.313 3.156 5.938 1.00 94.75 75 ALA A C 1
ATOM 568 O O . ALA A 1 75 ? 4.394 3.267 5.357 1.00 94.75 75 ALA A O 1
ATOM 569 N N . PHE A 1 76 ? 2.134 3.177 5.306 1.00 95.94 76 PHE A N 1
ATOM 570 C CA . PHE A 1 76 ? 2.009 3.355 3.861 1.00 95.94 76 PHE A CA 1
ATOM 571 C C . PHE A 1 76 ? 2.651 4.664 3.401 1.00 95.94 76 PHE A C 1
ATOM 573 O O . PHE A 1 76 ? 3.486 4.651 2.506 1.00 95.94 76 PHE A O 1
ATOM 580 N N . GLU A 1 77 ? 2.334 5.797 4.035 1.00 96.25 77 GLU A N 1
ATOM 581 C CA . GLU A 1 77 ? 2.898 7.088 3.635 1.00 96.25 77 GLU A CA 1
ATOM 582 C C . GLU A 1 77 ? 4.425 7.117 3.712 1.00 96.25 77 GLU A C 1
ATOM 584 O O . GLU A 1 77 ? 5.070 7.687 2.832 1.00 96.25 77 GLU A O 1
ATOM 589 N N . ARG A 1 78 ? 5.011 6.514 4.754 1.00 96.44 78 ARG A N 1
ATOM 590 C CA . ARG A 1 78 ? 6.470 6.423 4.892 1.00 96.44 78 ARG A CA 1
ATOM 591 C C . ARG A 1 78 ? 7.085 5.599 3.770 1.00 96.44 78 ARG A C 1
ATOM 593 O O . ARG A 1 78 ? 8.103 6.016 3.230 1.00 96.44 78 ARG A O 1
ATOM 600 N N . LYS A 1 79 ? 6.481 4.457 3.424 1.00 95.62 79 LYS A N 1
ATOM 601 C CA . LYS A 1 79 ? 6.971 3.601 2.337 1.00 95.62 79 LYS A CA 1
ATOM 602 C C . LYS A 1 79 ? 6.776 4.269 0.978 1.00 95.62 79 LYS A C 1
ATOM 604 O O . LYS A 1 79 ? 7.714 4.326 0.202 1.00 95.62 79 LYS A O 1
ATOM 609 N N . TRP A 1 80 ? 5.606 4.850 0.722 1.00 96.19 80 TRP A N 1
ATOM 610 C CA . TRP A 1 80 ? 5.316 5.593 -0.504 1.00 96.19 80 TRP A CA 1
ATOM 611 C C . TRP A 1 80 ? 6.319 6.728 -0.734 1.00 96.19 80 TRP A C 1
ATOM 613 O O . TRP A 1 80 ? 6.795 6.915 -1.848 1.00 96.19 80 TRP A O 1
ATOM 623 N N . LYS A 1 81 ? 6.661 7.478 0.320 1.00 96.50 81 LYS A N 1
ATOM 624 C CA . LYS A 1 81 ? 7.607 8.605 0.270 1.00 96.50 81 LYS A CA 1
ATOM 625 C C . LYS A 1 81 ? 9.076 8.182 0.405 1.00 96.50 81 LYS A C 1
ATOM 627 O O . LYS A 1 81 ? 9.927 9.064 0.491 1.00 96.50 81 LYS A O 1
ATOM 632 N N . SER A 1 82 ? 9.389 6.885 0.480 1.00 96.75 82 SER A N 1
ATOM 633 C CA . SER A 1 82 ? 10.779 6.442 0.592 1.00 96.75 82 SER A CA 1
ATOM 634 C C . SER A 1 82 ? 11.531 6.702 -0.710 1.00 96.75 82 SER A C 1
ATOM 636 O O . SER A 1 82 ? 10.943 6.634 -1.789 1.00 96.75 82 SER A O 1
ATOM 638 N N . GLU A 1 83 ? 12.831 6.974 -0.603 1.00 95.94 83 GLU A N 1
ATOM 639 C CA . GLU A 1 83 ? 13.695 7.239 -1.758 1.00 95.94 83 GLU A CA 1
ATOM 640 C C . GLU A 1 83 ? 13.615 6.103 -2.782 1.00 95.94 83 GLU A C 1
ATOM 642 O O . GLU A 1 83 ? 13.294 6.369 -3.934 1.00 95.94 83 GLU A O 1
ATOM 647 N N . ASP A 1 84 ? 13.727 4.849 -2.333 1.00 93.38 84 ASP A N 1
ATOM 648 C CA . ASP A 1 84 ? 13.631 3.665 -3.197 1.00 93.38 84 ASP A CA 1
ATOM 649 C C . ASP A 1 84 ? 12.351 3.644 -4.053 1.00 93.38 84 ASP A C 1
ATOM 651 O O . ASP A 1 84 ? 12.396 3.424 -5.259 1.00 93.38 84 ASP A O 1
ATOM 655 N N . VAL A 1 85 ? 11.182 3.898 -3.449 1.00 95.88 85 VAL A N 1
ATOM 656 C CA . VAL A 1 85 ? 9.898 3.872 -4.170 1.00 95.88 85 VAL A CA 1
ATOM 657 C C . VAL A 1 85 ? 9.802 5.056 -5.126 1.00 95.88 85 VAL A C 1
ATOM 659 O O . VAL A 1 85 ? 9.319 4.905 -6.247 1.00 95.88 85 VAL A O 1
ATOM 662 N N . GLN A 1 86 ? 10.264 6.234 -4.707 1.00 97.50 86 GLN A N 1
ATOM 663 C CA . GLN A 1 86 ? 10.262 7.415 -5.565 1.00 97.50 86 GLN A CA 1
ATOM 664 C C . GLN A 1 86 ? 11.201 7.251 -6.765 1.00 97.50 86 GLN A C 1
ATOM 666 O O . GLN A 1 86 ? 10.830 7.659 -7.866 1.00 97.50 86 GLN A O 1
ATOM 671 N N . ASP A 1 87 ? 12.356 6.611 -6.587 1.00 95.81 87 ASP A N 1
ATOM 672 C CA . ASP A 1 87 ? 13.295 6.318 -7.669 1.00 95.81 87 ASP A CA 1
ATOM 673 C C . ASP A 1 87 ? 12.711 5.310 -8.669 1.00 95.81 87 ASP A C 1
ATOM 675 O O . ASP A 1 87 ? 12.699 5.571 -9.872 1.00 95.81 87 ASP A O 1
ATOM 679 N N . ILE A 1 88 ? 12.077 4.232 -8.185 1.00 96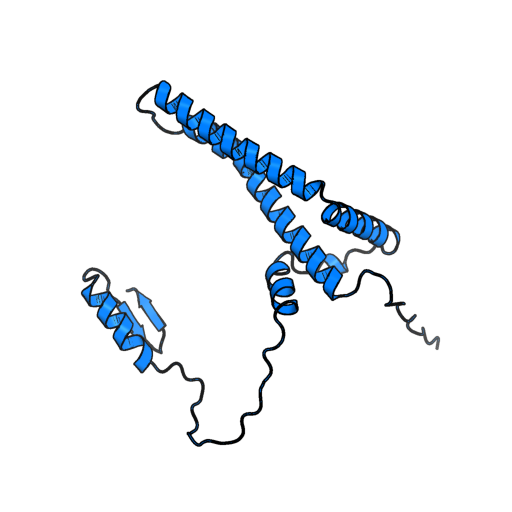.31 88 ILE A N 1
ATOM 680 C CA . ILE A 1 88 ? 11.352 3.272 -9.038 1.00 96.31 88 ILE A CA 1
ATOM 681 C C . ILE A 1 88 ? 10.270 3.978 -9.868 1.00 96.31 88 ILE A C 1
ATOM 683 O O . ILE A 1 88 ? 10.174 3.777 -11.082 1.00 96.31 88 ILE A O 1
ATOM 687 N N . LEU A 1 89 ? 9.449 4.824 -9.237 1.00 95.81 89 LEU A N 1
ATOM 688 C CA . LEU A 1 89 ? 8.383 5.556 -9.927 1.00 95.81 89 LEU A CA 1
ATOM 689 C C . LEU A 1 89 ? 8.945 6.567 -10.938 1.00 95.81 89 LEU A C 1
ATOM 691 O O . LEU A 1 89 ? 8.391 6.720 -12.032 1.00 95.81 89 LEU A O 1
ATOM 695 N N . ALA A 1 90 ? 10.047 7.240 -10.604 1.00 95.69 90 ALA A N 1
ATOM 696 C CA . ALA A 1 90 ? 10.729 8.160 -11.505 1.00 95.69 90 ALA A CA 1
ATOM 697 C C . ALA A 1 90 ? 11.318 7.425 -12.716 1.00 95.69 90 ALA A C 1
ATOM 699 O O . ALA A 1 90 ? 11.111 7.864 -13.853 1.00 95.69 90 ALA A O 1
ATOM 700 N N . HIS A 1 91 ? 11.982 6.289 -12.495 1.00 94.19 91 HIS A N 1
ATOM 701 C CA . HIS A 1 91 ? 12.510 5.437 -13.553 1.00 94.19 91 HIS A CA 1
ATOM 702 C C . HIS A 1 91 ? 11.391 4.923 -14.463 1.00 94.19 91 HIS A C 1
ATOM 704 O O . HIS A 1 91 ? 11.472 5.076 -15.683 1.00 94.19 91 HIS A O 1
ATOM 710 N N . ALA A 1 92 ? 10.298 4.408 -13.893 1.00 92.94 92 ALA A N 1
ATOM 711 C CA . ALA A 1 92 ? 9.136 3.963 -14.657 1.00 92.94 92 ALA A CA 1
ATOM 712 C C . ALA A 1 92 ? 8.559 5.097 -15.524 1.00 92.94 92 ALA A C 1
ATOM 714 O O . ALA A 1 92 ? 8.314 4.910 -16.717 1.00 92.94 92 ALA A O 1
ATOM 715 N N . ALA A 1 93 ? 8.415 6.306 -14.970 1.00 93.81 93 ALA A N 1
ATOM 716 C CA . ALA A 1 93 ? 7.929 7.467 -15.713 1.00 93.81 93 ALA A CA 1
ATOM 717 C C . ALA A 1 93 ? 8.872 7.892 -16.853 1.00 93.81 93 ALA A C 1
ATOM 719 O O . ALA A 1 93 ? 8.408 8.345 -17.902 1.00 93.81 93 ALA A O 1
ATOM 720 N N . GLN A 1 94 ? 10.189 7.766 -16.672 1.00 93.56 94 GLN A N 1
ATOM 721 C CA . GLN A 1 94 ? 11.168 8.009 -17.735 1.00 93.56 94 GLN A CA 1
ATOM 722 C C . GLN A 1 94 ? 11.113 6.915 -18.806 1.00 93.56 94 GLN A C 1
ATOM 724 O O . GLN A 1 94 ? 11.091 7.231 -19.995 1.00 93.56 94 GLN A O 1
ATOM 729 N N . SER A 1 95 ? 11.009 5.650 -18.398 1.00 90.88 95 SER A N 1
ATOM 730 C CA . SER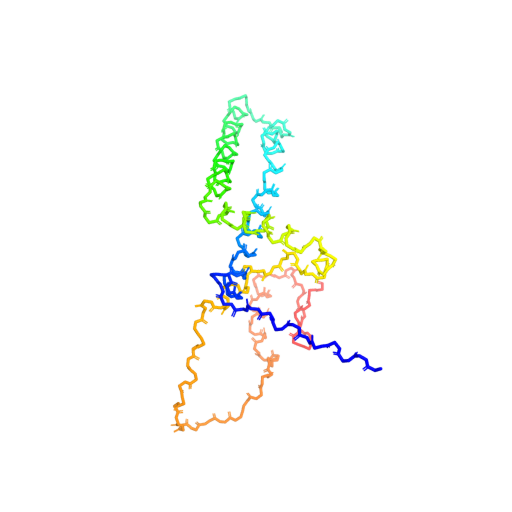 A 1 95 ? 10.921 4.495 -19.293 1.00 90.88 95 SER A CA 1
ATOM 731 C C . SER A 1 95 ? 9.709 4.589 -20.225 1.00 90.88 95 SER A C 1
ATOM 733 O O . SER A 1 95 ? 9.858 4.441 -21.436 1.00 90.88 95 SER A O 1
ATOM 735 N N . VAL A 1 96 ? 8.539 4.988 -19.709 1.00 93.19 96 VAL A N 1
ATOM 736 C CA . VAL A 1 96 ? 7.320 5.205 -20.517 1.00 93.19 96 VAL A CA 1
ATOM 737 C C . VAL A 1 96 ? 7.501 6.315 -21.561 1.00 93.19 96 VAL A C 1
ATOM 739 O O . VAL A 1 96 ? 6.963 6.224 -22.662 1.00 93.19 96 VAL A O 1
ATOM 742 N N . LYS A 1 97 ? 8.267 7.372 -21.257 1.00 93.69 97 LYS A N 1
ATOM 743 C CA . LYS A 1 97 ? 8.549 8.442 -22.235 1.00 93.69 97 LYS A CA 1
ATOM 744 C C . LYS A 1 97 ? 9.422 7.948 -23.386 1.00 93.69 97 LYS A C 1
ATOM 746 O O . LYS A 1 97 ? 9.254 8.409 -24.511 1.00 93.69 97 LYS A O 1
ATOM 751 N N . VAL A 1 98 ? 10.362 7.048 -23.095 1.00 92.00 98 VAL A N 1
ATOM 752 C CA . VAL A 1 98 ? 11.273 6.466 -24.091 1.00 92.00 98 VAL A CA 1
ATOM 753 C C . VAL A 1 98 ? 10.569 5.379 -24.904 1.00 92.00 98 VAL A C 1
ATOM 755 O O . VAL A 1 98 ? 10.743 5.310 -26.119 1.00 92.00 98 VAL A O 1
ATOM 758 N N . ASN A 1 99 ? 9.757 4.553 -24.247 1.00 89.62 99 ASN A N 1
ATOM 759 C CA . ASN A 1 99 ? 8.992 3.482 -24.861 1.00 89.62 99 ASN A CA 1
ATOM 760 C C . ASN A 1 99 ? 7.516 3.551 -24.423 1.00 89.62 99 ASN A C 1
ATOM 762 O O . ASN A 1 99 ? 7.142 2.960 -23.408 1.00 89.62 99 ASN A O 1
ATOM 766 N N . PRO A 1 100 ? 6.669 4.268 -25.181 1.00 89.75 100 PRO A N 1
ATOM 767 C CA . PRO A 1 100 ? 5.267 4.465 -24.820 1.00 89.75 100 PRO A CA 1
ATOM 768 C C . PRO A 1 100 ? 4.390 3.233 -25.079 1.00 89.75 100 PRO A C 1
ATOM 770 O O . PRO A 1 100 ? 3.252 3.188 -24.611 1.00 89.75 100 PRO A O 1
ATOM 773 N N . ASP A 1 101 ? 4.876 2.243 -25.834 1.00 92.56 101 ASP A N 1
ATOM 774 C CA . ASP A 1 101 ? 4.130 1.013 -26.084 1.00 92.56 101 ASP A CA 1
ATOM 775 C C . ASP A 1 101 ? 4.247 0.053 -24.892 1.00 92.56 101 ASP A C 1
ATOM 777 O O . ASP A 1 101 ? 5.234 -0.666 -24.723 1.00 92.56 101 ASP A O 1
ATOM 781 N N . LEU A 1 102 ? 3.193 0.029 -24.075 1.00 88.06 102 LEU A N 1
ATOM 782 C CA . LEU A 1 102 ? 3.081 -0.82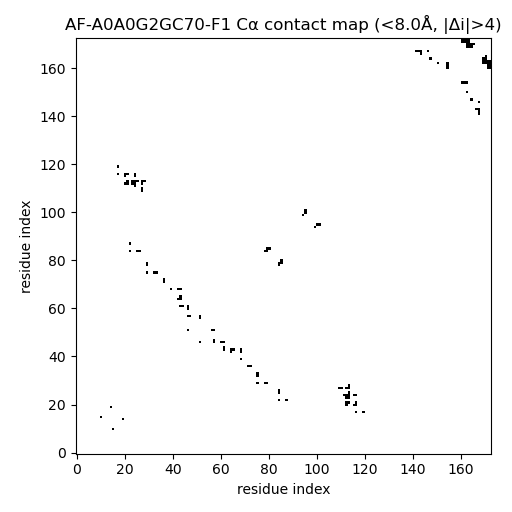3 -22.890 1.00 88.06 102 LEU A CA 1
ATOM 783 C C . LEU A 1 102 ? 2.321 -2.129 -23.150 1.00 88.06 102 LEU A C 1
ATOM 785 O O . LEU A 1 102 ? 2.042 -2.866 -22.205 1.00 88.06 102 LEU A O 1
ATOM 789 N N . THR A 1 103 ? 1.989 -2.457 -24.404 1.00 91.44 103 THR A N 1
ATOM 790 C CA . THR A 1 103 ? 1.191 -3.656 -24.733 1.00 91.44 103 THR A CA 1
ATOM 791 C C . THR A 1 103 ? 1.828 -4.950 -24.227 1.00 91.44 103 THR A C 1
ATOM 793 O O . THR A 1 103 ? 1.125 -5.843 -23.757 1.00 91.44 103 THR A O 1
ATOM 796 N N . LYS A 1 104 ? 3.164 -5.034 -24.223 1.00 87.44 104 LYS A N 1
ATOM 797 C CA . LYS A 1 104 ? 3.903 -6.174 -23.656 1.00 87.44 104 LYS A CA 1
ATOM 798 C C . LYS A 1 104 ? 3.712 -6.309 -22.146 1.00 87.44 104 LYS A C 1
ATOM 800 O O . LYS A 1 104 ? 3.668 -7.429 -21.645 1.00 87.44 104 LYS A O 1
ATOM 805 N N . GLY A 1 105 ? 3.523 -5.195 -21.439 1.00 84.62 105 GLY A N 1
ATOM 806 C CA . GLY A 1 105 ? 3.264 -5.172 -20.000 1.00 84.62 105 GLY A CA 1
ATOM 807 C C . GLY A 1 105 ? 1.997 -5.933 -19.606 1.00 84.62 105 GLY A C 1
ATOM 808 O O . GLY A 1 105 ? 1.950 -6.511 -18.529 1.00 84.62 105 GLY A O 1
ATOM 809 N N . ALA A 1 106 ? 1.008 -6.036 -20.501 1.00 86.06 106 ALA A N 1
ATOM 810 C CA . ALA A 1 106 ? -0.220 -6.790 -20.242 1.00 86.06 106 ALA A CA 1
ATOM 811 C C . ALA A 1 106 ? 0.003 -8.306 -20.080 1.00 86.06 106 ALA A C 1
ATOM 813 O O . ALA A 1 106 ? -0.853 -8.996 -19.534 1.00 86.06 106 ALA A O 1
ATOM 814 N N . THR A 1 107 ? 1.136 -8.831 -20.559 1.00 89.00 107 THR A N 1
ATOM 815 C CA . THR A 1 107 ? 1.503 -10.251 -20.413 1.00 89.00 107 THR A CA 1
ATOM 816 C C . THR A 1 107 ? 2.313 -10.545 -19.152 1.00 89.00 107 THR A C 1
ATOM 818 O O . THR A 1 107 ? 2.557 -11.710 -18.842 1.00 89.00 107 THR A O 1
ATOM 821 N N . ILE A 1 108 ? 2.727 -9.505 -18.427 1.00 89.12 108 ILE A N 1
ATOM 822 C CA . ILE A 1 108 ? 3.546 -9.628 -17.225 1.00 89.12 108 ILE A CA 1
ATOM 823 C C . ILE A 1 108 ? 2.639 -9.935 -16.029 1.00 89.12 108 ILE A C 1
ATOM 825 O O . ILE A 1 108 ? 1.568 -9.346 -15.867 1.00 89.12 108 ILE A O 1
ATOM 829 N N . THR A 1 109 ? 3.055 -10.877 -15.182 1.00 90.75 109 THR A N 1
ATOM 830 C CA . THR A 1 109 ? 2.314 -11.241 -13.972 1.00 90.75 109 THR A CA 1
ATOM 831 C C . THR A 1 109 ? 2.311 -10.092 -12.970 1.00 90.75 109 THR A C 1
ATOM 833 O O . THR A 1 109 ? 3.329 -9.447 -12.734 1.00 90.75 109 THR A O 1
ATOM 836 N N . ARG A 1 110 ? 1.158 -9.856 -12.340 1.00 87.94 110 ARG A N 1
ATOM 837 C CA . ARG A 1 110 ? 1.005 -8.810 -11.317 1.00 87.94 110 ARG A CA 1
ATOM 838 C C . ARG A 1 110 ? 1.645 -9.176 -9.972 1.00 87.94 110 ARG A C 1
ATOM 840 O O . ARG A 1 110 ? 2.040 -8.278 -9.244 1.00 87.94 110 ARG A O 1
ATOM 847 N N . TYR A 1 111 ? 1.728 -10.470 -9.669 1.00 92.75 111 TYR A N 1
ATOM 848 C CA . TYR A 1 111 ? 2.179 -11.006 -8.383 1.00 92.75 111 TYR A CA 1
ATOM 849 C C . TYR A 1 111 ? 3.312 -12.020 -8.563 1.00 92.75 111 TYR A C 1
ATOM 851 O O . TYR A 1 111 ? 3.497 -12.558 -9.662 1.00 92.75 111 TYR A O 1
ATOM 859 N N . GLY A 1 112 ? 4.007 -12.320 -7.465 1.00 94.38 112 GLY A N 1
ATOM 860 C CA . GLY A 1 112 ? 5.076 -13.318 -7.386 1.00 94.38 112 GLY A CA 1
ATOM 861 C C . GLY A 1 112 ? 6.487 -12.740 -7.510 1.00 94.38 112 GLY A C 1
ATOM 862 O O . GLY A 1 112 ? 7.455 -13.499 -7.522 1.00 94.38 112 GLY A O 1
ATOM 863 N N . TRP A 1 113 ? 6.631 -11.417 -7.583 1.00 95.81 113 TRP A N 1
ATOM 864 C CA . TRP A 1 113 ? 7.922 -10.734 -7.648 1.00 95.81 113 TRP A CA 1
ATOM 865 C C . TRP A 1 113 ? 8.649 -10.774 -6.313 1.00 95.81 113 TRP A C 1
ATOM 867 O O . TRP A 1 113 ? 9.864 -10.951 -6.300 1.00 95.81 113 TRP A O 1
ATOM 877 N N . VAL A 1 114 ? 7.918 -10.708 -5.196 1.00 94.94 114 VAL A N 1
ATOM 878 C CA . VAL A 1 114 ? 8.494 -10.881 -3.850 1.00 94.94 114 VAL A CA 1
ATOM 879 C C . VAL A 1 114 ? 9.197 -12.237 -3.731 1.00 94.94 114 VAL A C 1
ATOM 881 O O . VAL A 1 114 ? 10.374 -12.298 -3.376 1.00 94.94 114 VAL A O 1
ATOM 884 N N . ASP A 1 115 ? 8.529 -13.320 -4.138 1.00 94.75 115 ASP A N 1
ATOM 885 C CA . ASP A 1 115 ? 9.112 -14.666 -4.131 1.00 94.75 115 ASP A CA 1
ATOM 886 C C . ASP A 1 115 ? 10.326 -14.786 -5.064 1.00 94.75 115 ASP A C 1
ATOM 888 O O . ASP A 1 115 ? 11.268 -15.535 -4.785 1.00 94.75 115 ASP A O 1
ATOM 892 N N . MET A 1 116 ? 10.300 -14.094 -6.207 1.00 93.00 116 MET A N 1
ATOM 893 C CA . MET A 1 116 ? 11.415 -14.083 -7.155 1.00 93.00 116 MET A CA 1
ATOM 894 C C . MET A 1 116 ? 12.625 -13.332 -6.594 1.00 93.00 116 MET A C 1
ATOM 896 O O . MET A 1 116 ? 13.733 -13.870 -6.657 1.00 93.00 116 MET A O 1
ATOM 900 N N . ALA A 1 117 ? 12.421 -12.161 -5.989 1.00 92.88 117 ALA A N 1
ATOM 901 C CA . ALA A 1 117 ? 13.475 -11.386 -5.338 1.00 92.88 117 ALA A CA 1
ATOM 902 C C . ALA A 1 117 ? 14.125 -12.185 -4.194 1.00 92.88 117 ALA A C 1
ATOM 904 O O . ALA A 1 117 ? 15.348 -12.316 -4.130 1.00 92.88 117 ALA A O 1
ATOM 905 N N . GLU A 1 118 ? 13.323 -12.847 -3.351 1.00 92.44 118 GLU A N 1
ATOM 906 C CA . GLU A 1 118 ? 13.850 -13.706 -2.284 1.00 92.44 118 GLU A CA 1
ATOM 907 C C . GLU A 1 118 ? 14.692 -14.878 -2.807 1.00 92.44 118 GLU A C 1
ATOM 909 O O . GLU A 1 118 ? 15.686 -15.274 -2.189 1.00 92.44 118 GLU A O 1
ATOM 914 N N . LYS A 1 119 ? 14.290 -15.480 -3.934 1.00 91.06 119 LYS A N 1
ATOM 915 C CA . LYS A 1 119 ? 15.037 -16.581 -4.561 1.00 91.06 119 LYS A CA 1
ATOM 916 C C . LYS A 1 119 ? 16.364 -16.109 -5.144 1.00 91.06 119 LYS A C 1
ATOM 918 O O . LYS A 1 119 ? 17.324 -16.872 -5.087 1.00 91.06 119 LYS A O 1
ATOM 923 N N . GLN A 1 120 ? 16.431 -14.886 -5.667 1.00 85.94 120 GLN A N 1
ATOM 924 C CA . GLN A 1 120 ? 17.674 -14.299 -6.174 1.00 85.94 120 GLN A CA 1
ATOM 925 C C . GLN A 1 120 ? 18.667 -13.981 -5.047 1.00 85.94 120 GLN A C 1
ATOM 927 O O . GLN A 1 120 ? 19.871 -14.144 -5.229 1.00 85.94 120 GLN A O 1
ATOM 932 N N . GLN A 1 121 ? 18.173 -13.617 -3.859 1.00 78.69 121 GLN A N 1
ATOM 933 C CA . GLN A 1 121 ? 19.013 -13.307 -2.697 1.00 78.69 121 GLN A CA 1
ATOM 934 C C . GLN A 1 121 ? 19.525 -14.546 -1.942 1.00 78.69 121 GLN A C 1
ATOM 936 O O . GLN A 1 121 ? 20.502 -14.456 -1.195 1.00 78.69 121 GLN A O 1
ATOM 941 N N . LYS A 1 122 ? 18.911 -15.725 -2.118 1.00 76.31 122 LYS A N 1
ATOM 942 C CA . LYS A 1 122 ? 19.403 -16.975 -1.515 1.00 76.31 122 LYS A CA 1
ATOM 943 C C . LYS A 1 122 ? 20.572 -17.507 -2.357 1.00 76.31 122 LYS A C 1
ATOM 945 O O . LYS A 1 122 ? 20.331 -18.004 -3.458 1.00 76.31 122 LYS A O 1
ATOM 950 N N . PRO A 1 123 ? 21.833 -17.478 -1.871 1.00 53.81 123 PRO A N 1
ATOM 951 C CA . PRO A 1 123 ? 22.939 -18.063 -2.615 1.00 53.81 123 PRO A CA 1
ATOM 952 C C . PRO A 1 123 ? 22.637 -19.542 -2.838 1.00 53.81 123 PRO A C 1
ATOM 954 O O . PRO A 1 123 ? 22.230 -20.244 -1.905 1.00 53.81 123 PRO A O 1
ATOM 957 N N . ALA A 1 124 ? 22.833 -20.015 -4.072 1.00 60.44 124 ALA A N 1
ATOM 958 C CA . ALA A 1 124 ? 22.798 -21.433 -4.385 1.00 60.44 124 ALA A CA 1
ATOM 959 C C . ALA A 1 124 ? 23.724 -22.138 -3.393 1.00 60.44 124 ALA A C 1
ATOM 961 O O . ALA A 1 124 ? 24.946 -22.018 -3.496 1.00 60.44 124 ALA A O 1
ATOM 962 N N . LYS A 1 125 ? 23.149 -22.817 -2.390 1.00 56.50 125 LYS A N 1
ATOM 963 C CA . LYS A 1 125 ? 23.926 -23.643 -1.473 1.00 56.50 125 LYS A CA 1
ATOM 964 C C . LYS A 1 125 ? 24.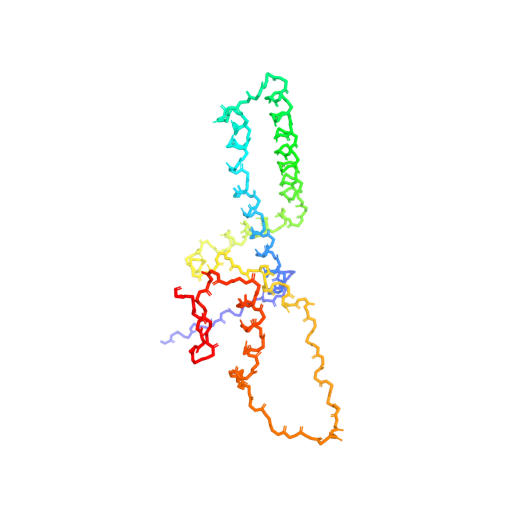757 -24.553 -2.357 1.00 56.50 125 LYS A C 1
ATOM 966 O O . LYS A 1 125 ? 24.214 -25.319 -3.157 1.00 56.50 125 LYS A O 1
ATOM 971 N N . SER A 1 126 ? 26.067 -24.369 -2.267 1.00 51.38 126 SER A N 1
ATOM 972 C CA . SER A 1 126 ? 27.061 -25.151 -2.967 1.00 51.38 126 SER A CA 1
ATOM 973 C C . SER A 1 126 ? 26.653 -26.617 -2.883 1.00 51.38 126 SER A C 1
ATOM 975 O O . SER A 1 126 ? 26.491 -27.179 -1.799 1.00 51.38 126 SER A O 1
ATOM 977 N N . LYS A 1 127 ? 26.484 -27.257 -4.044 1.00 49.47 127 LYS A N 1
ATOM 978 C CA . LYS A 1 127 ? 26.640 -28.707 -4.143 1.00 49.47 127 LYS A CA 1
ATOM 979 C C . LYS A 1 127 ? 28.101 -28.997 -3.811 1.00 49.47 127 LYS A C 1
ATOM 981 O O . LYS A 1 127 ? 28.936 -29.158 -4.698 1.00 49.47 127 LYS A O 1
ATOM 986 N N . GLU A 1 128 ? 28.426 -28.983 -2.524 1.00 40.44 128 GLU A N 1
ATOM 987 C CA . GLU A 1 128 ? 29.702 -29.441 -2.020 1.00 40.44 128 GLU A CA 1
ATOM 988 C C . GLU A 1 128 ? 29.747 -30.942 -2.282 1.00 40.44 128 GLU A C 1
ATOM 990 O O . GLU A 1 128 ? 29.058 -31.758 -1.667 1.00 40.44 128 GLU A O 1
ATOM 995 N N . LYS A 1 129 ? 30.511 -31.278 -3.317 1.00 46.91 129 LYS A N 1
ATOM 996 C CA . LYS A 1 129 ? 30.820 -32.622 -3.776 1.00 46.91 129 LYS A CA 1
ATOM 997 C C . LYS A 1 129 ? 31.610 -33.337 -2.678 1.00 46.91 129 LYS A C 1
ATOM 999 O O . LYS A 1 129 ? 32.823 -33.483 -2.779 1.00 46.91 129 LYS A O 1
ATOM 1004 N N . LYS A 1 130 ? 30.927 -33.810 -1.633 1.00 40.50 130 LYS A N 1
ATOM 1005 C CA . LYS A 1 130 ? 31.493 -34.775 -0.692 1.00 40.50 130 LYS A CA 1
ATOM 1006 C C . LYS A 1 130 ? 31.438 -36.142 -1.358 1.00 40.50 130 LYS A C 1
ATOM 1008 O O . LYS A 1 130 ? 30.419 -36.827 -1.402 1.00 40.50 130 LYS A O 1
ATOM 1013 N N . SER A 1 131 ? 32.556 -36.494 -1.973 1.00 40.00 131 SER A N 1
ATOM 1014 C CA . SER A 1 131 ? 32.795 -37.808 -2.539 1.00 40.00 131 SER A CA 1
ATOM 1015 C C . SER A 1 131 ? 32.609 -38.899 -1.480 1.00 40.00 131 SER A C 1
ATOM 1017 O O . SER A 1 131 ? 33.395 -39.007 -0.546 1.00 40.00 131 SER A O 1
ATOM 1019 N N . ARG A 1 132 ? 31.615 -39.752 -1.744 1.00 38.62 132 ARG A N 1
ATOM 1020 C CA . ARG A 1 132 ? 31.662 -41.216 -1.620 1.00 38.62 132 ARG A CA 1
ATOM 1021 C C . ARG A 1 132 ? 31.706 -41.794 -0.196 1.00 38.62 132 ARG A C 1
ATOM 1023 O O . ARG A 1 132 ? 32.760 -42.090 0.351 1.00 38.62 132 ARG A O 1
ATOM 1030 N N . GLY A 1 133 ? 30.507 -42.113 0.295 1.00 35.12 133 GLY A N 1
ATOM 1031 C CA . GLY A 1 133 ? 30.255 -42.997 1.434 1.00 35.12 133 GLY A CA 1
ATOM 1032 C C . GLY A 1 133 ? 28.877 -43.673 1.371 1.00 35.12 133 GLY A C 1
ATOM 1033 O O . GLY A 1 133 ? 28.068 -43.452 2.250 1.00 35.12 133 GLY A O 1
ATOM 1034 N N . LYS A 1 134 ? 28.634 -44.447 0.301 1.00 42.25 134 LYS A N 1
ATOM 1035 C CA . LYS A 1 134 ? 27.772 -45.650 0.195 1.00 42.25 134 LYS A CA 1
ATOM 1036 C C . LYS A 1 134 ? 26.364 -45.648 0.847 1.00 42.25 134 LYS A C 1
ATOM 1038 O O . LYS A 1 134 ? 26.224 -45.844 2.045 1.00 42.25 134 LYS A O 1
ATOM 1043 N N . GLY A 1 135 ? 25.348 -45.641 -0.018 1.00 34.16 135 GLY A N 1
ATOM 1044 C CA . GLY A 1 135 ? 23.939 -45.987 0.237 1.00 34.16 135 GLY A CA 1
ATOM 1045 C C . GLY A 1 135 ? 23.097 -45.226 -0.786 1.00 34.16 135 GLY A C 1
ATOM 1046 O O . GLY A 1 135 ? 23.008 -44.014 -0.686 1.00 34.16 135 GLY A O 1
ATOM 1047 N N . GLY A 1 136 ? 22.767 -45.800 -1.940 1.00 32.75 136 GLY A N 1
ATOM 1048 C CA . GLY A 1 136 ? 21.678 -46.762 -2.103 1.00 32.75 136 GLY A CA 1
ATOM 1049 C C . GLY A 1 136 ? 20.500 -45.981 -2.690 1.00 32.75 136 GLY A C 1
ATOM 1050 O O . GLY A 1 136 ? 20.028 -45.056 -2.041 1.00 32.75 136 GLY A O 1
ATOM 1051 N N . ASP A 1 137 ? 20.133 -46.281 -3.936 1.00 42.69 137 ASP A N 1
ATOM 1052 C CA . ASP A 1 137 ? 19.072 -45.614 -4.698 1.00 42.69 137 ASP A CA 1
ATOM 1053 C C . ASP A 1 137 ? 17.786 -45.422 -3.880 1.00 42.69 137 ASP A C 1
ATOM 1055 O O . ASP A 1 137 ? 17.307 -46.364 -3.250 1.00 42.69 137 ASP A O 1
ATOM 1059 N N . ALA A 1 138 ? 17.204 -44.223 -3.933 1.00 39.88 138 ALA A N 1
ATOM 1060 C CA . ALA A 1 138 ? 15.798 -44.015 -3.618 1.00 39.88 138 ALA A CA 1
ATOM 1061 C C . ALA A 1 138 ? 15.284 -42.801 -4.394 1.00 39.88 138 ALA A C 1
ATOM 1063 O O . ALA A 1 138 ? 15.551 -41.646 -4.065 1.00 39.88 138 ALA A O 1
ATOM 1064 N N . ASP A 1 139 ? 14.604 -43.150 -5.477 1.00 40.62 139 ASP A N 1
ATOM 1065 C CA . ASP A 1 139 ? 13.548 -42.415 -6.152 1.00 40.62 139 ASP A CA 1
ATOM 1066 C C . ASP A 1 139 ? 12.719 -41.563 -5.174 1.00 40.62 139 ASP A C 1
ATOM 1068 O O . ASP A 1 139 ? 12.403 -42.000 -4.063 1.00 40.62 139 ASP A O 1
ATOM 1072 N N . ASP A 1 140 ? 12.344 -40.362 -5.603 1.00 42.97 140 ASP A N 1
ATOM 1073 C CA . ASP A 1 140 ? 11.440 -39.451 -4.897 1.00 42.97 140 ASP A CA 1
ATOM 1074 C C . ASP A 1 140 ? 9.999 -39.988 -4.991 1.00 42.97 140 ASP A C 1
ATOM 1076 O O . ASP A 1 140 ? 9.138 -39.447 -5.682 1.00 42.97 140 ASP A O 1
ATOM 1080 N N . GLN A 1 141 ? 9.747 -41.121 -4.332 1.00 42.38 141 GLN A N 1
ATOM 1081 C CA . GLN A 1 141 ? 8.406 -41.589 -4.009 1.00 42.38 141 GLN A CA 1
ATOM 1082 C C . GLN A 1 141 ? 8.130 -41.240 -2.552 1.00 42.38 141 GLN A C 1
ATOM 1084 O O . GLN A 1 141 ? 8.616 -41.889 -1.624 1.00 42.38 141 GLN A O 1
ATOM 1089 N N . THR A 1 142 ? 7.285 -40.235 -2.351 1.00 47.06 142 THR A N 1
ATOM 1090 C CA . THR A 1 142 ? 6.514 -40.048 -1.120 1.00 47.06 142 THR A CA 1
ATOM 1091 C C . THR A 1 142 ? 5.575 -41.247 -0.952 1.00 47.06 142 THR A C 1
ATOM 1093 O O . THR A 1 142 ? 4.391 -41.209 -1.268 1.00 47.06 142 THR A O 1
ATOM 1096 N N . GLY A 1 143 ? 6.143 -42.372 -0.515 1.00 44.44 143 GLY A N 1
ATOM 1097 C CA . GLY A 1 143 ? 5.421 -43.613 -0.297 1.00 44.44 143 GLY A CA 1
ATOM 1098 C C . GLY A 1 143 ? 4.369 -43.439 0.793 1.00 44.44 143 GLY A C 1
ATOM 1099 O O . GLY A 1 143 ? 4.636 -42.860 1.850 1.00 44.44 143 GLY A O 1
ATOM 1100 N N . SER A 1 144 ? 3.188 -44.002 0.546 1.00 50.97 144 SER A N 1
ATOM 1101 C CA . SER A 1 144 ? 2.048 -44.119 1.469 1.00 50.97 144 SER A CA 1
ATOM 1102 C C . SER A 1 144 ? 2.435 -44.489 2.910 1.00 50.97 144 SER A C 1
ATOM 1104 O O . SER A 1 144 ? 1.792 -44.044 3.858 1.00 50.97 144 SER A O 1
ATOM 1106 N N . SER A 1 145 ? 3.545 -45.209 3.096 1.00 54.56 145 SER A N 1
ATOM 1107 C CA . SER A 1 145 ? 4.102 -45.579 4.402 1.00 54.56 145 SER A CA 1
ATOM 1108 C C . SER A 1 145 ? 4.470 -44.398 5.315 1.00 54.56 145 SER A C 1
ATOM 1110 O O . SER A 1 145 ? 4.547 -44.598 6.526 1.00 54.56 145 SER A O 1
ATOM 1112 N N . SER A 1 146 ? 4.720 -43.194 4.784 1.00 59.94 146 SER A N 1
ATOM 1113 C CA . SER A 1 146 ? 5.087 -42.028 5.608 1.00 59.94 146 SER A CA 1
ATOM 1114 C C . SER A 1 146 ? 3.878 -41.253 6.148 1.00 59.94 146 SER A C 1
ATOM 1116 O O . SER A 1 146 ? 4.047 -40.432 7.047 1.00 59.94 146 SER A O 1
ATOM 1118 N N . ILE A 1 147 ? 2.678 -41.488 5.608 1.00 63.81 147 ILE A N 1
ATOM 1119 C CA . ILE A 1 147 ? 1.457 -40.722 5.922 1.00 63.81 147 ILE A CA 1
ATOM 1120 C C . ILE A 1 147 ? 0.592 -41.460 6.961 1.00 63.81 147 ILE A C 1
ATOM 1122 O O . ILE A 1 147 ? -0.070 -40.830 7.787 1.00 63.81 147 ILE A O 1
ATOM 1126 N N . GLU A 1 148 ? 0.665 -42.794 6.980 1.00 68.81 148 GLU A N 1
ATOM 1127 C CA . GLU A 1 148 ? -0.025 -43.689 7.925 1.00 68.81 148 GLU A CA 1
ATOM 1128 C C . GLU A 1 148 ? 0.135 -43.295 9.414 1.00 68.81 148 GLU A C 1
ATOM 1130 O O . GLU A 1 148 ? -0.880 -43.233 10.121 1.00 68.81 148 GLU A O 1
ATOM 1135 N N . PRO A 1 149 ? 1.341 -42.952 9.929 1.00 75.19 149 PRO A N 1
ATOM 1136 C CA . PRO A 1 149 ? 1.500 -42.623 11.348 1.00 75.19 149 PRO A CA 1
ATOM 1137 C C . PRO A 1 149 ? 0.781 -41.321 11.722 1.00 75.19 149 PRO A C 1
ATOM 1139 O O . PRO A 1 149 ? 0.171 -41.214 12.784 1.00 75.19 149 PRO A O 1
ATOM 1142 N N . THR A 1 150 ? 0.821 -40.333 10.826 1.00 74.75 150 THR A N 1
ATOM 1143 C CA . THR A 1 150 ? 0.206 -39.018 11.033 1.00 74.75 150 THR A CA 1
ATOM 1144 C C . THR A 1 150 ? -1.316 -39.097 10.962 1.00 74.75 150 THR A C 1
ATOM 1146 O O . THR A 1 150 ? -2.001 -38.490 11.784 1.00 74.75 150 THR A O 1
ATOM 1149 N N . VAL A 1 151 ? -1.860 -39.883 10.028 1.00 73.00 151 VAL A N 1
ATOM 1150 C CA . VAL A 1 151 ? -3.312 -40.084 9.905 1.00 73.00 151 VAL A CA 1
ATOM 1151 C C . VAL A 1 151 ? -3.866 -40.878 11.089 1.00 73.00 151 VAL A C 1
ATOM 1153 O O . VAL A 1 151 ? -4.953 -40.567 11.574 1.00 73.00 151 VAL A O 1
ATOM 1156 N N . THR A 1 152 ? -3.111 -41.850 11.606 1.00 76.88 152 THR A N 1
ATOM 1157 C CA . THR A 1 152 ? -3.505 -42.612 12.802 1.00 76.88 152 THR A CA 1
ATOM 1158 C C . THR A 1 152 ? -3.577 -41.710 14.035 1.00 76.88 152 THR A C 1
ATOM 1160 O O . THR A 1 152 ? -4.615 -41.669 14.694 1.00 76.88 152 THR A O 1
ATOM 1163 N N . ALA A 1 153 ? -2.540 -40.904 14.287 1.00 81.06 153 ALA A N 1
ATOM 1164 C CA . ALA A 1 153 ? -2.530 -39.954 15.404 1.00 81.06 153 ALA A CA 1
ATOM 1165 C C . ALA A 1 153 ? -3.683 -38.932 15.324 1.00 81.06 153 ALA A C 1
ATOM 1167 O O . ALA A 1 153 ? -4.262 -38.552 16.341 1.00 81.06 153 ALA A O 1
ATOM 1168 N N . PHE A 1 154 ? -4.060 -38.510 14.113 1.00 78.81 154 PHE A N 1
ATOM 1169 C CA . PHE A 1 154 ? -5.184 -37.597 13.908 1.00 78.81 154 PHE A CA 1
ATOM 1170 C C . PHE A 1 154 ? -6.543 -38.248 14.213 1.00 78.81 154 PHE A C 1
ATOM 1172 O O . PHE A 1 154 ? -7.384 -37.627 14.862 1.00 78.81 154 PHE A O 1
ATOM 1179 N N . LYS A 1 155 ? -6.757 -39.505 13.798 1.00 79.31 155 LYS A N 1
ATOM 1180 C CA . LYS A 1 155 ? -7.992 -40.254 14.102 1.00 79.31 155 LYS A CA 1
ATOM 1181 C C . LYS A 1 155 ? -8.188 -40.467 15.600 1.00 79.31 155 LYS A C 1
ATOM 1183 O O . LYS A 1 155 ? -9.313 -40.361 16.082 1.00 79.31 155 LYS A O 1
ATOM 1188 N N . GLU A 1 156 ? -7.108 -40.731 16.331 1.00 78.12 156 GLU A N 1
ATOM 1189 C CA . GLU A 1 156 ? -7.154 -40.873 17.791 1.00 78.12 156 GLU A CA 1
ATOM 1190 C C . GLU A 1 156 ? -7.539 -39.561 18.486 1.00 78.12 156 GLU A C 1
ATOM 1192 O O . GLU A 1 156 ? -8.339 -39.567 19.421 1.00 78.12 156 GLU A O 1
ATOM 1197 N N . ALA A 1 157 ? -7.020 -38.426 18.008 1.00 82.81 157 ALA A N 1
ATOM 1198 C CA . ALA A 1 157 ? -7.335 -37.111 18.564 1.00 82.81 157 ALA A CA 1
ATOM 1199 C C . ALA A 1 157 ? -8.747 -36.614 18.193 1.00 82.81 157 ALA A C 1
ATOM 1201 O O . ALA A 1 157 ? -9.325 -35.791 18.909 1.00 82.81 157 ALA A O 1
ATOM 1202 N N . HIS A 1 158 ? -9.313 -37.099 17.083 1.00 76.44 158 HIS A N 1
ATOM 1203 C CA . HIS A 1 158 ? -10.536 -36.562 16.492 1.00 76.44 158 HIS A CA 1
ATOM 1204 C C . HIS A 1 158 ? -11.490 -37.668 15.993 1.00 76.44 158 HIS A C 1
ATOM 1206 O O . HIS A 1 158 ? -11.670 -37.833 14.785 1.00 76.44 158 HIS A O 1
ATOM 1212 N N . PRO A 1 159 ? -12.190 -38.384 16.898 1.00 77.00 159 PRO A N 1
ATOM 1213 C CA . PRO A 1 159 ? -13.034 -39.537 16.551 1.00 77.00 159 PRO A CA 1
ATOM 1214 C C . PRO A 1 159 ? -14.256 -39.200 15.678 1.00 77.00 159 PRO A C 1
ATOM 1216 O O . PRO A 1 159 ? -14.884 -40.097 15.123 1.00 77.00 159 PRO A O 1
ATOM 1219 N N . ASN A 1 160 ? -14.598 -37.915 15.539 1.00 80.94 160 ASN A N 1
ATOM 1220 C CA . ASN A 1 160 ? -15.713 -37.450 14.711 1.00 80.94 160 ASN A CA 1
ATOM 1221 C C . ASN A 1 160 ? -15.343 -37.269 13.228 1.00 80.94 160 ASN A C 1
ATOM 1223 O O . ASN A 1 160 ? -16.221 -36.956 12.429 1.00 80.94 160 ASN A O 1
ATOM 1227 N N . PHE A 1 161 ? -14.068 -37.421 12.857 1.00 70.88 161 PHE A N 1
ATOM 1228 C CA . PHE A 1 161 ? -13.602 -37.223 11.486 1.00 70.88 161 PHE A CA 1
ATOM 1229 C C . PHE A 1 161 ? -13.305 -38.564 10.815 1.00 70.88 161 PHE A C 1
ATOM 1231 O O . PHE A 1 161 ? -12.500 -39.358 11.305 1.00 70.88 161 PHE A O 1
ATOM 1238 N N . GLN A 1 162 ? -13.922 -38.803 9.658 1.00 68.75 162 GLN A N 1
ATOM 1239 C CA . GLN A 1 162 ? -13.618 -39.960 8.822 1.00 68.75 162 GLN A CA 1
ATOM 1240 C C . GLN A 1 162 ? -12.531 -39.568 7.820 1.00 68.75 162 GLN A C 1
ATOM 1242 O O . GLN A 1 162 ? -12.772 -38.849 6.856 1.00 68.75 162 GLN A O 1
ATOM 1247 N N . VAL A 1 163 ? -11.301 -40.016 8.077 1.00 65.62 163 VAL A N 1
ATOM 1248 C CA . VAL A 1 163 ? -10.151 -39.744 7.203 1.00 65.62 163 VAL A CA 1
ATOM 1249 C C . VAL A 1 163 ? -9.722 -41.031 6.499 1.00 65.62 163 VAL A C 1
ATOM 1251 O O . VAL A 1 163 ? -9.364 -42.014 7.152 1.00 65.62 163 VAL A O 1
ATOM 1254 N N . GLY A 1 164 ? -9.760 -41.038 5.169 1.00 62.44 164 GLY A N 1
ATOM 1255 C CA . GLY A 1 164 ? -9.233 -42.112 4.323 1.00 62.44 164 GLY A CA 1
ATOM 1256 C C . GLY A 1 164 ? -7.902 -41.711 3.688 1.00 62.44 164 GLY A C 1
ATOM 1257 O O . GLY A 1 164 ? -7.669 -40.529 3.430 1.00 62.44 164 GLY A O 1
ATOM 1258 N N . VAL A 1 165 ? -7.026 -42.685 3.437 1.00 63.03 165 VAL A N 1
ATOM 1259 C CA . VAL A 1 165 ? -5.823 -42.492 2.616 1.00 63.03 165 VAL A CA 1
ATOM 1260 C C . VAL A 1 165 ? -6.034 -43.276 1.331 1.00 63.03 165 VAL A C 1
ATOM 1262 O O . VAL A 1 165 ? -6.155 -44.497 1.384 1.00 63.03 165 VAL A O 1
ATOM 1265 N N . ASP A 1 166 ? -6.095 -42.577 0.201 1.00 56.78 166 ASP A N 1
ATOM 1266 C CA . ASP A 1 166 ? -6.119 -43.189 -1.128 1.00 56.78 166 ASP A CA 1
ATOM 1267 C C . ASP A 1 166 ? -5.000 -42.575 -1.974 1.00 56.78 166 ASP A C 1
ATOM 1269 O O . ASP A 1 166 ? -4.810 -41.358 -1.968 1.00 56.78 166 ASP A O 1
ATOM 1273 N N . GLU A 1 167 ? -4.196 -43.422 -2.617 1.00 55.75 167 GLU A N 1
ATOM 1274 C CA . GLU A 1 167 ? -3.060 -43.036 -3.477 1.00 55.75 167 GLU A CA 1
ATOM 1275 C C . GLU A 1 167 ? -2.146 -41.915 -2.918 1.00 55.75 167 GLU A C 1
ATOM 1277 O O . GLU A 1 167 ? -1.689 -41.026 -3.637 1.00 55.75 167 GLU A O 1
ATOM 1282 N N . GLY A 1 168 ? -1.870 -41.929 -1.608 1.00 57.12 168 GLY A N 1
ATOM 1283 C CA . GLY A 1 168 ? -0.993 -40.937 -0.969 1.00 57.12 168 GLY A CA 1
ATOM 1284 C C . GLY A 1 168 ? -1.626 -39.553 -0.772 1.00 57.12 168 GLY A C 1
ATOM 1285 O O . GLY A 1 168 ? -0.918 -38.591 -0.472 1.00 57.12 168 GLY A O 1
ATOM 1286 N N . ARG A 1 169 ? -2.952 -39.435 -0.904 1.00 53.34 169 ARG A N 1
ATOM 1287 C CA . ARG A 1 169 ? -3.719 -38.223 -0.595 1.00 53.34 169 ARG A CA 1
ATOM 1288 C C . ARG A 1 169 ? -4.660 -38.471 0.580 1.00 53.34 169 ARG A C 1
ATOM 1290 O O . ARG A 1 169 ? -5.304 -39.512 0.680 1.00 53.34 169 ARG A O 1
ATOM 1297 N N . ILE A 1 170 ? -4.727 -37.490 1.479 1.00 61.41 170 ILE A N 1
ATOM 1298 C CA . ILE A 1 170 ? -5.664 -37.489 2.604 1.00 61.41 170 ILE A CA 1
ATOM 1299 C C . ILE A 1 170 ? -7.020 -37.023 2.074 1.00 61.41 170 ILE A C 1
ATOM 1301 O O . ILE A 1 170 ? -7.130 -35.905 1.568 1.00 61.41 170 ILE A O 1
ATOM 1305 N N . ILE A 1 171 ? -8.039 -37.872 2.192 1.00 57.78 171 ILE A N 1
ATOM 1306 C CA . ILE A 1 171 ? -9.419 -37.546 1.829 1.00 57.78 171 ILE A CA 1
ATOM 1307 C C . ILE A 1 171 ? -10.245 -37.478 3.114 1.00 57.78 171 ILE A C 1
ATOM 1309 O O . ILE A 1 171 ? -10.260 -38.422 3.908 1.00 57.78 171 ILE A O 1
ATOM 1313 N N . THR A 1 172 ? -10.934 -36.356 3.308 1.00 55.69 172 THR A N 1
ATOM 1314 C CA . THR A 1 172 ? -11.977 -36.206 4.329 1.00 55.69 172 THR A CA 1
ATOM 1315 C C . THR A 1 172 ? -13.295 -36.691 3.732 1.00 55.69 172 THR A C 1
ATOM 1317 O O . THR A 1 172 ? -13.687 -36.191 2.675 1.00 55.69 172 THR A O 1
ATOM 1320 N N . VAL A 1 173 ? -13.950 -37.658 4.378 1.00 53.44 173 VAL A N 1
ATOM 1321 C CA . VAL A 1 173 ? -15.287 -38.155 4.006 1.00 53.44 173 VAL A CA 1
ATOM 1322 C C . VAL A 1 173 ? -16.329 -37.596 4.964 1.00 53.44 173 VAL A C 1
ATOM 1324 O O . VAL A 1 173 ? -16.058 -37.592 6.187 1.00 53.44 173 VAL A O 1
#

Secondary structure (DSSP, 8-state):
------------SS--HHHHHHHHHHHHHHHHHHHHHTTHHHHHHHHHHS--S-HHHHHHHHHHHHHHHHHHHHHHHHHHTSHHHHHHHHHHHHHHHH----GGGGGS-SS-HHHHHHHHHS----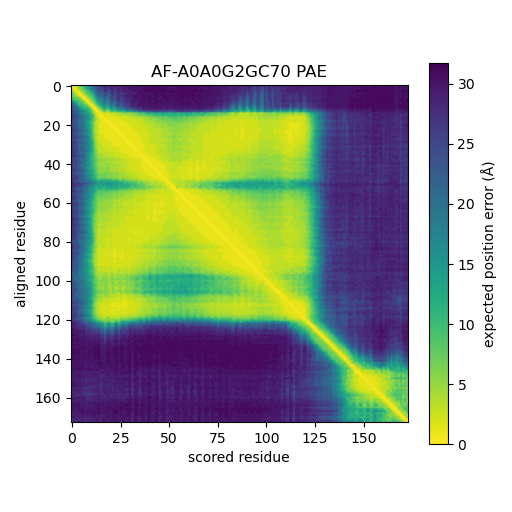-----------------GGGTHHHHHHHHHH-TT--EEEETTEEEE-

Foldseek 3Di:
DDPPDPDDPPPDDPDDPLNVLVLLLLVLVLVVLVVVLVCLVVLLCVLVVDDDPDPVRSVVSNVVSVVVSVVSVVVSVCSCPDPSNVVSVVVVVVVCVVPVPCVVVVVDDSDDSNVVSVVVPDPPPDPPPPDDDDDDDDDPDPDPVVCVVVVVVVCVVCVPWDWDDDPNDIDTD

Nearest PDB structures (foldseek):
  2x0l-assembly1_A  TM=6.926E-01  e=2.456E+00  Homo sapiens
  5l3c-assembly1_A  TM=6.720E-01  e=2.916E+00  Homo sapiens
  5l3d-assembly1_A  TM=7.086E-01  e=3.667E+00  Homo sapiens
  5l3b-assembly1_A  TM=7.086E-01  e=4.112E+00  Homo sapiens
  6vyp-assembly2_k  TM=5.541E-01  e=3.463E+00  Homo sapiens

Radius of gyration: 27.21 Å; Cα contacts (8 Å, |Δi|>4): 81; chains: 1; bounding box: 57×55×77 Å